Protein AF-A0A2V9QWK7-F1 (afdb_monomer)

Secondary structure (DSSP, 8-state):
--HHHHHHHHHTS--BTT-GGGGHHHHHHHHHT-TT-EEEEETTTEEEEEB---TTS--B-------B--SSTTS--SSPP-EE-SS-EES--TTHHHHHHHHHHHHHHTTTTPPPBSPPP---------PPP------

pLDDT: mean 87.54, std 16.84, range [40.41, 98.38]

Solvent-accessible surface area (backbone atoms only — not comparable to full-atom values): 8421 Å² total; per-residue (Å²): 133,58,47,67,58,37,20,47,58,46,24,21,44,78,12,25,75,97,38,39,58,65,44,46,65,60,52,51,57,59,49,67,75,37,93,71,48,46,79,42,81,47,82,91,78,38,76,48,66,36,35,83,44,37,82,91,43,76,53,43,70,87,85,56,58,64,38,29,86,75,88,55,66,95,74,60,64,85,61,31,73,58,52,75,66,96,89,49,76,48,57,58,46,69,30,18,46,49,44,13,48,53,55,38,50,59,70,44,32,76,84,66,66,30,46,19,39,26,73,74,73,77,74,76,64,79,76,72,79,78,77,75,82,80,78,79,84,82,134

Sequence (139 aa):
MDIIELIMQCAAVPSFSTFEDQLHPLIKSIVGTMSIASLEMVPDHNLIIKVPGNRKSPPIALAAHLDKINHFGLNFPTPIPVSRDSEGLEGLLDDAVGVGIGLGLMLESQRRNFPPLQHPRHHRGKHQPRSRPTTAATE

Foldseek 3Di:
DDLVVQLQVLQQFQCAVVRLLSCVVVVCVLQVVDPQWDWDQDPPRDIFIWHAFQPVDDEDEADARSHFHDPPPPDADRRWDWDADPVGIDGRVRPSSSVSVLSVCRVCRVVPRHHIHGDDPPPPPPPPPDPDDDPDDDD

Structure (mmCIF, N/CA/C/O backbone):
data_AF-A0A2V9QWK7-F1
#
_entry.id   AF-A0A2V9QWK7-F1
#
loop_
_atom_site.group_PDB
_atom_site.id
_atom_site.type_symbol
_atom_site.label_atom_id
_atom_site.label_alt_id
_atom_site.label_comp_id
_atom_site.label_asym_id
_atom_site.label_entity_id
_atom_site.label_seq_id
_atom_site.pdbx_PDB_ins_code
_atom_site.Cartn_x
_atom_site.Cartn_y
_atom_site.Cartn_z
_atom_site.occupancy
_atom_site.B_iso_or_equiv
_atom_site.auth_seq_id
_atom_site.auth_comp_id
_atom_site.auth_asym_id
_atom_site.auth_atom_id
_atom_site.pdbx_PDB_model_num
ATOM 1 N N . MET A 1 1 ? -11.762 -2.725 -3.277 1.00 79.94 1 MET A N 1
ATOM 2 C CA . MET A 1 1 ? -10.517 -2.953 -4.022 1.00 79.94 1 MET A CA 1
ATOM 3 C C . MET A 1 1 ? -9.950 -4.276 -3.557 1.00 79.94 1 MET A C 1
ATOM 5 O O . MET A 1 1 ? -10.035 -4.547 -2.365 1.00 79.94 1 MET A O 1
ATOM 9 N N . ASP A 1 2 ? -9.502 -5.108 -4.490 1.00 92.00 2 ASP A N 1
ATOM 10 C CA . ASP A 1 2 ? -8.872 -6.393 -4.182 1.00 92.00 2 ASP A CA 1
ATOM 11 C C . ASP A 1 2 ? -7.451 -6.176 -3.623 1.00 92.00 2 ASP A C 1
ATOM 13 O O . ASP A 1 2 ? -6.804 -5.184 -3.957 1.00 92.00 2 ASP A O 1
ATOM 17 N N . ILE A 1 3 ? -6.970 -7.082 -2.766 1.00 95.44 3 ILE A N 1
ATOM 18 C CA . ILE A 1 3 ? -5.615 -7.019 -2.193 1.00 95.44 3 ILE A CA 1
ATOM 19 C C . ILE A 1 3 ? -4.564 -7.203 -3.287 1.00 95.44 3 ILE A C 1
ATOM 21 O O . ILE A 1 3 ? -3.545 -6.522 -3.267 1.00 95.44 3 ILE A O 1
ATOM 25 N N . ILE A 1 4 ? -4.808 -8.079 -4.263 1.00 96.62 4 ILE A N 1
ATOM 26 C CA . ILE A 1 4 ? -3.861 -8.277 -5.367 1.00 96.62 4 ILE A CA 1
ATOM 27 C C . ILE A 1 4 ? -3.734 -7.004 -6.208 1.00 96.62 4 ILE A C 1
ATOM 29 O O . ILE A 1 4 ? -2.624 -6.589 -6.526 1.00 96.62 4 ILE A O 1
ATOM 33 N N . GLU A 1 5 ? -4.853 -6.336 -6.486 1.00 96.75 5 GLU A N 1
ATOM 34 C CA . GLU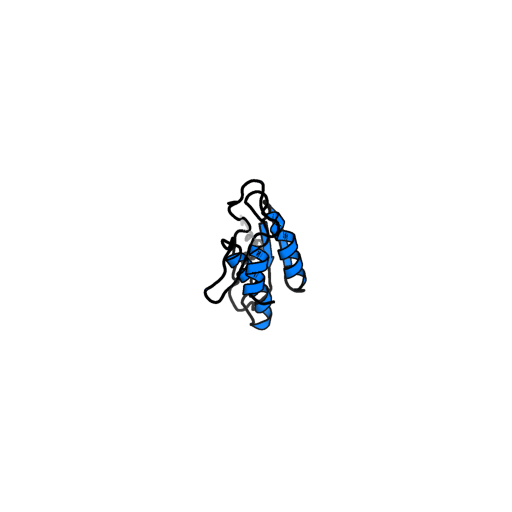 A 1 5 ? -4.861 -5.048 -7.186 1.00 96.75 5 GLU A CA 1
ATOM 35 C C . GLU A 1 5 ? -4.069 -3.979 -6.417 1.00 96.75 5 GLU A C 1
ATOM 37 O O . GLU A 1 5 ? -3.264 -3.258 -6.999 1.00 96.75 5 GLU A O 1
ATOM 42 N N . LEU A 1 6 ? -4.231 -3.920 -5.091 1.00 97.94 6 LEU A N 1
ATOM 43 C CA . LEU A 1 6 ? -3.444 -3.041 -4.222 1.00 97.94 6 LEU A CA 1
ATOM 44 C C . LEU A 1 6 ? -1.940 -3.301 -4.331 1.00 97.94 6 LEU A C 1
ATOM 46 O O . LEU A 1 6 ? -1.165 -2.361 -4.486 1.00 97.94 6 LEU A O 1
ATOM 50 N N . ILE A 1 7 ? -1.534 -4.570 -4.267 1.00 98.38 7 ILE A N 1
ATOM 51 C CA . ILE A 1 7 ? -0.128 -4.970 -4.390 1.00 98.38 7 ILE A CA 1
ATOM 52 C C . ILE A 1 7 ? 0.425 -4.532 -5.747 1.00 98.38 7 ILE A C 1
ATOM 54 O O . ILE A 1 7 ? 1.494 -3.928 -5.803 1.00 98.38 7 ILE A O 1
ATOM 58 N N . MET A 1 8 ? -0.311 -4.786 -6.832 1.00 98.19 8 MET A N 1
ATOM 59 C CA . MET A 1 8 ? 0.116 -4.409 -8.180 1.00 98.19 8 MET A CA 1
ATOM 60 C C . MET A 1 8 ? 0.257 -2.889 -8.325 1.00 98.19 8 MET A C 1
ATOM 62 O O . MET A 1 8 ? 1.266 -2.417 -8.846 1.00 98.19 8 MET A O 1
ATOM 66 N N . GLN A 1 9 ? -0.689 -2.109 -7.796 1.00 98.06 9 GLN A N 1
ATOM 67 C CA . GLN A 1 9 ? -0.595 -0.646 -7.791 1.00 98.06 9 GLN A CA 1
ATOM 68 C C . GLN A 1 9 ? 0.616 -0.149 -6.991 1.00 98.06 9 GLN A C 1
ATOM 70 O O . GLN A 1 9 ? 1.318 0.749 -7.449 1.00 98.06 9 GLN A O 1
ATOM 75 N N . CYS A 1 10 ? 0.909 -0.745 -5.831 1.00 97.94 10 CYS A N 1
ATOM 76 C CA . CYS A 1 10 ? 2.093 -0.403 -5.040 1.00 97.94 10 CYS A CA 1
ATOM 77 C C . CYS A 1 10 ? 3.409 -0.790 -5.737 1.00 97.94 10 CYS A C 1
ATOM 79 O O . CYS A 1 10 ? 4.396 -0.054 -5.638 1.00 97.94 10 CYS A O 1
ATOM 81 N N . ALA A 1 11 ? 3.436 -1.927 -6.436 1.00 97.50 11 ALA A N 1
ATOM 82 C CA . ALA A 1 11 ? 4.607 -2.420 -7.160 1.00 97.50 11 ALA A CA 1
ATOM 83 C C . ALA A 1 11 ? 4.921 -1.574 -8.404 1.00 97.50 11 ALA A C 1
ATOM 85 O O . ALA A 1 11 ? 6.088 -1.355 -8.719 1.00 97.50 11 ALA A O 1
ATOM 86 N N . ALA A 1 12 ? 3.888 -1.042 -9.065 1.00 97.56 12 ALA A N 1
ATOM 87 C CA . ALA A 1 12 ? 4.014 -0.204 -10.256 1.00 97.56 12 ALA A CA 1
ATOM 88 C C . ALA A 1 12 ? 4.620 1.190 -9.987 1.00 97.56 12 ALA A C 1
ATOM 90 O O . ALA A 1 12 ? 5.033 1.876 -10.926 1.00 97.56 12 ALA A O 1
ATOM 91 N N . VAL A 1 13 ? 4.679 1.631 -8.725 1.00 97.06 13 VAL A N 1
ATOM 92 C CA . VAL A 1 13 ? 5.230 2.942 -8.350 1.00 97.06 13 VAL A CA 1
ATOM 93 C C . VAL A 1 13 ? 6.747 2.851 -8.114 1.00 97.06 13 VAL A C 1
ATOM 95 O O . VAL A 1 13 ? 7.180 2.047 -7.277 1.00 97.06 13 VAL A O 1
ATOM 98 N N . PRO A 1 14 ? 7.559 3.706 -8.769 1.00 94.81 14 PRO A N 1
ATOM 99 C CA . PRO A 1 14 ? 9.015 3.735 -8.620 1.00 94.81 14 PRO A CA 1
ATOM 100 C C . PRO A 1 14 ? 9.456 4.424 -7.313 1.00 94.81 14 PRO A C 1
ATOM 102 O O . PRO A 1 14 ? 10.086 5.478 -7.327 1.00 94.81 14 PRO A O 1
ATOM 105 N N . SER A 1 15 ? 9.113 3.839 -6.164 1.00 94.12 15 SER A N 1
ATOM 106 C CA . SER A 1 15 ? 9.529 4.316 -4.840 1.00 94.12 15 SER A CA 1
ATOM 107 C C . SER A 1 15 ? 10.878 3.719 -4.443 1.00 94.12 15 SER A C 1
ATOM 109 O O . SER A 1 15 ? 10.941 2.812 -3.627 1.00 94.12 15 SER A O 1
ATOM 111 N N . PHE A 1 16 ? 11.968 4.154 -5.073 1.00 93.56 16 PHE A N 1
ATOM 112 C CA . PHE A 1 16 ? 13.311 3.659 -4.741 1.00 93.56 16 PHE A CA 1
ATOM 113 C C . PHE A 1 16 ? 13.865 4.311 -3.473 1.00 93.56 16 PHE A C 1
ATOM 115 O O . PHE A 1 16 ? 13.397 5.382 -3.096 1.00 93.56 16 PHE A O 1
ATOM 122 N N . SER A 1 17 ? 14.882 3.717 -2.842 1.00 80.12 17 SER A N 1
ATOM 123 C CA . SER A 1 17 ? 15.567 4.348 -1.702 1.00 80.12 17 SER A CA 1
ATOM 124 C C . SER A 1 17 ? 16.061 5.752 -2.108 1.00 80.12 17 SER A C 1
ATOM 126 O O . SER A 1 17 ? 16.694 5.895 -3.159 1.00 80.12 17 SER A O 1
ATOM 128 N N . THR A 1 18 ? 15.776 6.787 -1.304 1.00 79.06 18 THR A N 1
ATOM 129 C CA . THR A 1 18 ? 15.876 8.253 -1.589 1.00 79.06 18 THR A CA 1
ATOM 130 C C . THR A 1 18 ? 14.641 8.900 -2.248 1.00 79.06 18 THR A C 1
ATOM 132 O O . THR A 1 18 ? 14.538 10.125 -2.281 1.00 79.06 18 THR A O 1
ATOM 135 N N . PHE A 1 19 ? 13.695 8.114 -2.764 1.00 83.19 19 PHE A N 1
ATOM 136 C CA . PHE A 1 19 ? 12.462 8.570 -3.427 1.00 83.19 19 PHE A CA 1
ATOM 137 C C . PHE A 1 19 ? 11.225 7.843 -2.871 1.00 83.19 19 PHE A C 1
ATOM 139 O O . PHE A 1 19 ? 10.280 7.531 -3.603 1.00 83.19 19 PHE A O 1
ATOM 146 N N . GLU A 1 20 ? 11.218 7.520 -1.573 1.00 86.50 20 GLU A N 1
ATOM 147 C CA . GLU A 1 20 ? 10.131 6.739 -0.962 1.00 86.50 20 GLU A CA 1
ATOM 148 C C . GLU A 1 20 ? 8.782 7.474 -0.999 1.00 86.50 20 GLU A C 1
ATOM 150 O O . GLU A 1 20 ? 7.705 6.867 -1.009 1.00 86.50 20 GLU A O 1
ATOM 155 N N . ASP A 1 21 ? 8.833 8.803 -1.066 1.00 89.94 21 ASP A N 1
ATOM 156 C CA . ASP A 1 21 ? 7.678 9.689 -1.106 1.00 89.94 21 ASP A CA 1
ATOM 157 C C . ASP A 1 21 ? 6.826 9.545 -2.375 1.00 89.94 21 ASP A C 1
ATOM 159 O O . ASP A 1 21 ? 5.642 9.889 -2.355 1.00 89.94 21 ASP A O 1
ATOM 163 N N . GLN A 1 22 ? 7.364 8.946 -3.443 1.00 94.69 22 GLN A N 1
ATOM 164 C CA . GLN A 1 22 ? 6.625 8.664 -4.679 1.00 94.69 22 GLN A CA 1
ATOM 165 C C . GLN A 1 22 ? 5.397 7.773 -4.448 1.00 94.69 22 GLN A C 1
ATOM 167 O O . GLN A 1 22 ? 4.410 7.873 -5.177 1.00 94.69 22 GLN A O 1
ATOM 172 N N . LEU A 1 23 ? 5.412 6.926 -3.411 1.00 96.25 23 LEU A N 1
ATOM 173 C CA . LEU A 1 23 ? 4.276 6.070 -3.056 1.00 96.25 23 LEU A CA 1
ATOM 174 C C . LEU A 1 23 ? 3.214 6.797 -2.213 1.00 96.25 23 LEU A C 1
ATOM 176 O O . LEU A 1 23 ? 2.068 6.348 -2.117 1.00 96.25 23 LEU A O 1
ATOM 180 N N . HIS A 1 24 ? 3.550 7.951 -1.625 1.00 97.19 24 HIS A N 1
ATOM 181 C CA . HIS A 1 24 ? 2.651 8.677 -0.725 1.00 97.19 24 HIS A CA 1
ATOM 182 C C . HIS A 1 24 ? 1.347 9.132 -1.385 1.00 97.19 24 HIS A C 1
ATOM 184 O O . HIS A 1 24 ? 0.319 9.012 -0.721 1.00 97.19 24 HIS A O 1
ATOM 190 N N . PRO A 1 25 ? 1.313 9.658 -2.629 1.00 97.50 25 PRO A N 1
ATOM 191 C CA . PRO A 1 25 ? 0.059 10.055 -3.269 1.00 97.50 25 PRO A CA 1
ATOM 192 C C . PRO A 1 25 ? -0.932 8.896 -3.406 1.00 97.50 25 PRO A C 1
ATOM 194 O O . PRO A 1 25 ? -2.118 9.082 -3.132 1.00 97.50 25 PR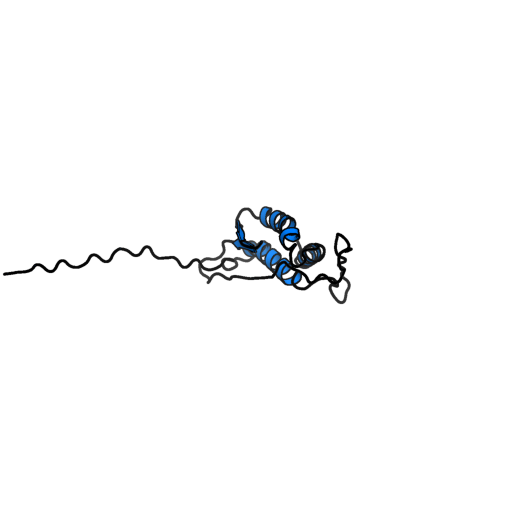O A O 1
ATOM 197 N N . LEU A 1 26 ? -0.447 7.699 -3.755 1.00 97.69 26 LEU A N 1
ATOM 198 C CA . LEU A 1 26 ? -1.272 6.493 -3.839 1.00 97.69 26 LEU A CA 1
ATOM 199 C C . LEU A 1 26 ? -1.806 6.097 -2.456 1.00 97.69 26 LEU A C 1
ATOM 201 O O . LEU A 1 26 ? -3.004 5.888 -2.287 1.00 97.69 26 LEU A O 1
ATOM 205 N N . ILE A 1 27 ? -0.946 6.063 -1.435 1.00 97.88 27 ILE A N 1
ATOM 206 C CA . ILE A 1 27 ? -1.378 5.745 -0.065 1.00 97.88 27 ILE A CA 1
ATOM 207 C C . ILE A 1 27 ? -2.408 6.770 0.431 1.00 97.88 27 ILE A C 1
ATOM 209 O O . ILE A 1 27 ? -3.451 6.397 0.965 1.00 97.88 27 ILE A O 1
ATOM 213 N N . LYS A 1 28 ? -2.155 8.066 0.219 1.00 97.88 28 LYS A N 1
ATOM 214 C CA . LYS A 1 28 ? -3.062 9.159 0.601 1.00 97.88 28 LYS A CA 1
ATOM 215 C C . LYS A 1 28 ? -4.424 9.024 -0.071 1.00 97.88 28 LYS A C 1
ATOM 217 O O . LYS A 1 28 ? -5.434 9.198 0.608 1.00 97.88 28 LYS A O 1
ATOM 222 N N . SER A 1 29 ? -4.468 8.708 -1.367 1.00 97.50 29 SER A N 1
ATOM 223 C CA . SER A 1 29 ? -5.735 8.557 -2.090 1.00 97.50 29 SER A CA 1
ATOM 224 C C . SER A 1 29 ? -6.547 7.377 -1.553 1.00 97.50 29 SER A C 1
ATOM 226 O O . SER A 1 29 ? -7.740 7.528 -1.299 1.00 97.50 29 SER A O 1
ATOM 228 N N . ILE A 1 30 ? -5.895 6.244 -1.278 1.00 97.00 30 ILE A N 1
ATOM 229 C CA . ILE A 1 30 ? -6.536 5.041 -0.737 1.00 97.00 30 ILE A CA 1
ATOM 230 C C . ILE A 1 30 ? -7.045 5.287 0.685 1.00 97.00 30 ILE A C 1
ATOM 232 O O . ILE A 1 30 ? -8.213 5.019 0.969 1.00 97.00 30 ILE A O 1
ATOM 236 N N . VAL A 1 31 ? -6.216 5.841 1.574 1.00 96.62 31 VAL A N 1
ATOM 237 C CA . VAL A 1 31 ? -6.625 6.155 2.954 1.00 96.62 31 VAL A CA 1
ATOM 238 C C . VAL A 1 31 ? -7.747 7.198 2.969 1.00 96.62 31 VAL A C 1
ATOM 240 O O . VAL A 1 31 ? -8.674 7.080 3.766 1.00 96.62 31 VAL A O 1
ATOM 243 N N . GLY A 1 32 ? -7.729 8.163 2.045 1.00 95.94 32 GLY A N 1
ATOM 244 C CA . GLY A 1 32 ? -8.777 9.176 1.892 1.00 95.94 32 GLY A CA 1
ATOM 245 C C . GLY A 1 32 ? -10.165 8.613 1.569 1.00 95.94 32 GLY A C 1
ATOM 246 O O . GLY A 1 32 ? -11.165 9.289 1.803 1.00 95.94 32 GLY A O 1
ATOM 247 N N . THR A 1 33 ? -10.259 7.364 1.100 1.00 94.88 33 THR A N 1
ATOM 248 C CA . THR A 1 33 ? -11.550 6.677 0.916 1.00 94.88 33 THR A CA 1
ATOM 249 C C . THR A 1 33 ? -12.181 6.204 2.231 1.00 94.88 33 THR A C 1
ATOM 251 O O . THR A 1 33 ? -13.355 5.830 2.252 1.00 94.88 33 THR A O 1
ATOM 254 N N . MET A 1 34 ? -11.436 6.231 3.342 1.00 93.56 34 MET A N 1
ATOM 255 C CA . MET A 1 34 ? -11.888 5.790 4.659 1.00 93.56 34 MET A CA 1
ATOM 256 C C . MET A 1 34 ? -12.044 6.965 5.624 1.00 93.56 34 MET A C 1
ATOM 258 O O . MET A 1 34 ? -11.071 7.478 6.168 1.00 93.56 34 MET A O 1
ATOM 262 N N . SER A 1 35 ? -13.288 7.326 5.940 1.00 92.31 35 SER A N 1
ATOM 263 C CA . SER A 1 35 ? -13.605 8.466 6.819 1.00 92.31 35 SER A CA 1
ATOM 264 C C . SER A 1 35 ? -13.092 8.340 8.259 1.00 92.31 35 SER A C 1
ATOM 266 O O . SER A 1 35 ? -12.951 9.337 8.961 1.00 92.31 35 SER A O 1
ATOM 268 N N . ILE A 1 36 ? -12.844 7.117 8.718 1.00 92.81 36 ILE A N 1
ATOM 269 C CA . ILE A 1 36 ? -12.439 6.819 10.096 1.00 92.81 36 ILE A CA 1
ATOM 270 C C . ILE A 1 36 ? -10.933 6.593 10.257 1.00 92.81 36 ILE A C 1
ATOM 272 O O . ILE A 1 36 ? -10.452 6.475 11.386 1.00 92.81 36 ILE A O 1
ATOM 276 N N . ALA A 1 37 ? -10.210 6.440 9.147 1.00 95.44 37 ALA A N 1
ATOM 277 C CA . ALA A 1 37 ? -8.776 6.239 9.172 1.00 95.44 37 ALA A CA 1
ATOM 278 C C . ALA A 1 37 ? -8.107 7.608 9.276 1.00 95.44 37 ALA A C 1
ATOM 280 O O . ALA A 1 37 ? -8.526 8.570 8.637 1.00 95.44 37 ALA A O 1
ATOM 281 N N . SER A 1 38 ? -7.054 7.702 10.080 1.00 95.94 38 SER A N 1
ATOM 282 C CA . SER A 1 38 ? -6.202 8.888 10.105 1.00 95.94 38 SER A CA 1
ATOM 283 C C . SER A 1 38 ? -4.840 8.548 9.529 1.00 95.94 38 SER A C 1
ATOM 285 O O . SER A 1 38 ? -4.254 7.538 9.923 1.00 95.94 38 SER A O 1
ATOM 287 N N . LEU A 1 39 ? -4.328 9.418 8.665 1.00 96.56 39 LEU A N 1
ATOM 288 C CA . LEU A 1 39 ? -2.974 9.355 8.134 1.00 96.56 39 LEU A CA 1
ATOM 289 C C . LEU A 1 39 ? -2.140 10.481 8.744 1.00 96.56 39 LEU A C 1
ATOM 291 O O . LEU A 1 39 ? -2.541 11.642 8.715 1.00 96.56 39 LEU A O 1
ATOM 295 N N . GLU A 1 40 ? -0.977 10.134 9.272 1.00 96.00 40 GLU A N 1
ATOM 296 C CA . GLU A 1 40 ? 0.004 11.071 9.806 1.00 96.00 40 GLU A CA 1
ATOM 297 C C . GLU A 1 40 ? 1.318 10.894 9.047 1.00 96.00 40 GLU A C 1
ATOM 299 O O . GLU A 1 40 ? 1.805 9.774 8.896 1.00 96.00 40 GLU A O 1
ATOM 304 N N . MET A 1 41 ? 1.879 12.002 8.565 1.00 94.31 41 MET A N 1
ATOM 305 C CA . MET A 1 41 ? 3.248 12.037 8.059 1.00 94.31 41 MET A CA 1
ATOM 306 C C . MET A 1 41 ? 4.177 12.282 9.242 1.00 94.31 41 MET A C 1
ATOM 308 O O . MET A 1 41 ? 3.949 13.205 10.025 1.00 94.31 41 MET A O 1
ATOM 312 N N . VAL A 1 42 ? 5.208 11.463 9.365 1.00 93.19 42 VAL A N 1
ATOM 313 C CA . VAL A 1 42 ? 6.248 11.579 10.393 1.00 93.19 42 VAL A CA 1
ATOM 314 C C . VAL A 1 42 ? 7.609 11.771 9.699 1.00 93.19 42 VAL A C 1
ATOM 316 O O . VAL A 1 42 ? 7.671 11.649 8.474 1.00 93.19 42 VAL A O 1
ATOM 319 N N . PRO A 1 43 ? 8.682 12.150 10.422 1.00 92.06 43 PRO A N 1
ATOM 320 C CA . PRO A 1 43 ? 9.985 12.418 9.811 1.00 92.06 43 PRO A CA 1
ATOM 321 C C . PRO A 1 43 ? 10.500 11.287 8.909 1.00 92.06 43 PRO A C 1
ATOM 323 O O . PRO A 1 43 ? 10.102 10.129 9.054 1.00 92.06 43 PRO A O 1
ATOM 326 N N . ASP A 1 44 ? 11.395 11.646 7.988 1.00 89.00 44 ASP A N 1
ATOM 327 C CA . ASP A 1 44 ? 12.074 10.718 7.073 1.00 89.00 44 ASP A CA 1
ATOM 328 C C . ASP A 1 44 ? 11.104 9.938 6.169 1.00 89.00 44 ASP A C 1
ATOM 330 O O . ASP A 1 44 ? 11.190 8.724 6.029 1.00 89.00 44 ASP A O 1
ATOM 334 N N . HIS A 1 45 ? 10.126 10.649 5.595 1.00 90.38 45 HIS A N 1
ATOM 335 C CA . HIS A 1 45 ? 9.138 10.116 4.642 1.00 90.38 45 HIS A CA 1
ATOM 336 C C . HIS A 1 45 ? 8.296 8.935 5.157 1.00 90.38 45 HIS A C 1
ATOM 338 O O . HIS A 1 45 ? 7.634 8.243 4.379 1.00 90.38 45 HIS A O 1
ATOM 344 N N . ASN A 1 46 ? 8.239 8.745 6.473 1.00 94.06 46 ASN A N 1
ATOM 345 C CA . ASN A 1 46 ? 7.451 7.696 7.096 1.00 94.06 46 ASN A CA 1
ATOM 346 C C . ASN A 1 46 ? 5.963 8.090 7.195 1.00 94.06 46 ASN A C 1
ATOM 348 O O . ASN A 1 46 ? 5.599 9.260 7.366 1.00 94.06 46 ASN A O 1
ATOM 352 N N . LEU A 1 47 ? 5.082 7.089 7.128 1.00 95.62 47 LEU A N 1
ATOM 353 C CA . LEU A 1 47 ? 3.632 7.251 7.243 1.00 95.62 47 LEU A CA 1
ATOM 354 C C . LEU A 1 47 ? 3.081 6.386 8.376 1.00 95.62 47 LEU A C 1
ATOM 356 O O . LEU A 1 47 ? 3.391 5.203 8.476 1.00 95.62 47 LEU A O 1
ATOM 360 N N . ILE A 1 48 ? 2.203 6.962 9.198 1.00 97.12 48 ILE A N 1
ATOM 361 C CA . ILE A 1 48 ? 1.436 6.223 10.203 1.00 97.12 48 ILE A CA 1
ATOM 362 C C . ILE A 1 48 ? -0.042 6.288 9.838 1.00 97.12 48 ILE A C 1
ATOM 364 O O . ILE A 1 48 ? -0.668 7.348 9.889 1.00 97.12 48 ILE A O 1
ATOM 368 N N . ILE A 1 49 ? -0.616 5.128 9.532 1.00 96.81 49 ILE A N 1
ATOM 369 C CA . ILE A 1 49 ? -2.057 4.949 9.359 1.00 96.81 49 ILE A CA 1
ATOM 370 C C . ILE A 1 49 ? -2.621 4.402 10.669 1.00 96.81 49 ILE A C 1
ATOM 372 O O . ILE A 1 49 ? -2.097 3.438 11.226 1.00 96.81 49 ILE A O 1
ATOM 376 N N . LYS A 1 50 ? -3.690 5.018 11.177 1.00 96.69 50 LYS A N 1
ATOM 377 C CA . LYS A 1 50 ? -4.399 4.550 12.376 1.00 96.69 50 LYS A CA 1
ATOM 378 C C . LYS A 1 50 ? -5.850 4.290 12.020 1.00 96.69 50 LYS A C 1
ATOM 380 O O . LYS A 1 50 ? -6.516 5.178 11.487 1.00 96.69 50 LYS A O 1
ATOM 385 N N . VAL A 1 51 ? -6.344 3.104 12.361 1.00 96.19 51 VAL A N 1
ATOM 386 C CA . VAL A 1 51 ? -7.752 2.735 12.194 1.00 96.19 51 VAL A CA 1
ATOM 387 C C . VAL A 1 51 ? -8.329 2.317 13.544 1.00 96.19 51 VAL A C 1
ATOM 389 O O . VAL A 1 51 ? -7.803 1.396 14.182 1.00 96.19 51 VAL A O 1
ATOM 392 N N . PRO A 1 52 ? -9.410 2.963 14.015 1.00 94.69 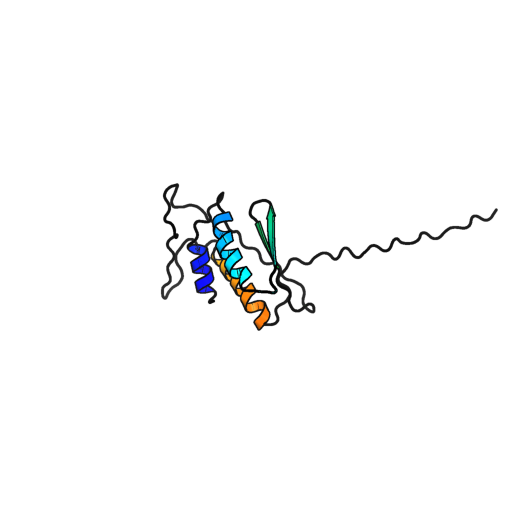52 PRO A N 1
ATOM 393 C CA . PRO A 1 52 ? -10.099 2.507 15.210 1.00 94.69 52 PRO A CA 1
ATOM 394 C C . PRO A 1 52 ? -10.718 1.124 14.967 1.00 94.69 52 PRO A C 1
ATOM 396 O O . PRO A 1 52 ? -11.213 0.826 13.884 1.00 94.69 52 PRO A O 1
ATOM 399 N N . GLY A 1 53 ? -10.727 0.288 16.002 1.00 93.94 53 GLY A N 1
ATOM 400 C CA . GLY A 1 53 ? -11.296 -1.058 15.947 1.00 93.94 53 GLY A CA 1
ATOM 401 C C . GLY A 1 53 ? -11.889 -1.483 17.286 1.00 93.94 53 GLY A C 1
ATOM 402 O O . GLY A 1 53 ? -12.145 -0.655 18.169 1.00 93.94 53 GLY A O 1
ATOM 403 N N . ASN A 1 54 ? -12.082 -2.786 17.457 1.00 94.31 54 ASN A N 1
ATOM 404 C CA . ASN A 1 54 ? -12.626 -3.389 18.664 1.00 94.31 54 ASN A CA 1
ATOM 405 C C . ASN A 1 54 ? -11.691 -3.202 19.868 1.00 94.31 54 ASN A C 1
ATOM 407 O O . ASN A 1 54 ? -10.734 -3.946 20.068 1.00 94.31 54 ASN A O 1
ATOM 411 N N . ARG A 1 55 ? -12.022 -2.244 20.736 1.00 91.88 55 ARG A N 1
ATOM 412 C CA . ARG A 1 55 ? -11.225 -1.895 21.924 1.00 91.88 55 ARG A CA 1
ATOM 413 C C . ARG A 1 55 ? -11.173 -2.979 23.008 1.00 91.88 55 ARG A C 1
ATOM 415 O O . ARG A 1 55 ? -10.451 -2.799 23.982 1.00 91.88 55 ARG A O 1
ATOM 422 N N . LYS A 1 56 ? -11.932 -4.073 22.872 1.00 94.38 56 LYS A N 1
ATOM 423 C CA . LYS A 1 56 ? -11.825 -5.240 23.765 1.00 94.38 56 LYS A CA 1
ATOM 424 C C . LYS A 1 56 ? -10.610 -6.116 23.444 1.00 94.38 56 LYS A C 1
ATOM 426 O O . LYS A 1 56 ? -10.264 -6.973 24.248 1.00 94.38 56 LYS A O 1
ATOM 431 N N . SER A 1 57 ? -9.978 -5.903 22.292 1.00 93.25 57 SER A N 1
ATOM 432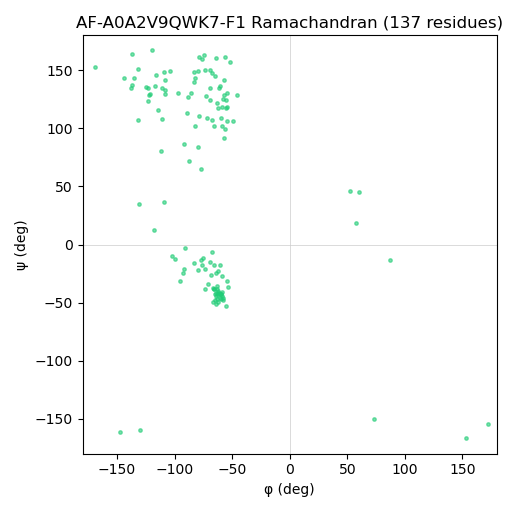 C CA . SER A 1 57 ? -8.786 -6.626 21.853 1.00 93.25 57 SER A CA 1
ATOM 433 C C . SER A 1 57 ? -7.551 -5.716 21.900 1.00 93.25 57 SER A C 1
ATOM 435 O O . SER A 1 57 ? -7.681 -4.505 21.684 1.00 93.25 57 SER A O 1
ATOM 437 N N . PRO A 1 58 ? -6.349 -6.266 22.162 1.00 94.88 58 PRO A N 1
ATOM 438 C CA . PRO A 1 58 ? -5.108 -5.504 22.074 1.00 94.88 58 PRO A CA 1
ATOM 439 C C . PRO A 1 58 ? -4.926 -4.900 20.674 1.00 94.88 58 PRO A C 1
ATOM 441 O O . PRO A 1 58 ? -5.265 -5.556 19.686 1.00 94.88 58 PRO A O 1
ATOM 444 N N . PRO A 1 59 ? -4.406 -3.668 20.566 1.00 95.81 59 PRO A N 1
ATOM 445 C CA . PRO A 1 59 ? -4.128 -3.060 19.275 1.00 95.81 59 PRO A CA 1
ATOM 446 C C . PRO A 1 59 ? -2.954 -3.759 18.580 1.00 95.81 59 PRO A C 1
ATOM 448 O O . PRO A 1 59 ? -2.044 -4.263 19.240 1.00 95.81 59 PRO A O 1
ATOM 451 N N . ILE A 1 60 ? -2.972 -3.751 17.250 1.00 95.56 60 ILE A N 1
ATOM 452 C CA . ILE A 1 60 ? -1.932 -4.341 16.405 1.00 95.56 60 ILE A CA 1
ATOM 453 C C . ILE A 1 60 ? -1.273 -3.229 15.590 1.00 95.56 60 ILE A C 1
ATOM 455 O O . ILE A 1 60 ? -1.956 -2.371 15.029 1.00 95.56 60 ILE A O 1
ATOM 459 N N . ALA A 1 61 ? 0.055 -3.267 15.514 1.00 95.88 61 ALA A N 1
ATOM 460 C CA . ALA A 1 61 ? 0.835 -2.471 14.580 1.00 95.88 61 ALA A CA 1
ATOM 461 C C . ALA A 1 61 ? 1.406 -3.394 13.501 1.00 95.88 61 ALA A C 1
ATOM 463 O O . ALA A 1 61 ? 1.945 -4.456 13.808 1.00 95.88 61 ALA A O 1
ATOM 464 N N . LEU A 1 62 ? 1.266 -2.972 12.251 1.00 96.19 62 LEU A N 1
ATOM 465 C CA . LEU A 1 62 ? 1.873 -3.599 11.085 1.00 96.19 62 LEU A CA 1
ATOM 466 C C . LEU A 1 62 ? 2.848 -2.588 10.489 1.00 96.19 62 LEU A C 1
ATOM 468 O O . LEU A 1 62 ? 2.592 -1.384 10.553 1.00 96.19 62 LEU A O 1
ATOM 472 N N . ALA A 1 63 ? 3.947 -3.077 9.932 1.00 96.88 63 ALA A N 1
ATOM 473 C CA . ALA A 1 63 ? 4.949 -2.252 9.281 1.00 96.88 63 ALA A CA 1
ATOM 474 C C . ALA A 1 63 ? 5.355 -2.904 7.961 1.00 96.88 63 ALA A C 1
ATOM 476 O O . ALA A 1 63 ? 5.426 -4.128 7.876 1.00 96.88 63 ALA A O 1
ATOM 477 N N . ALA A 1 64 ? 5.598 -2.055 6.973 1.00 97.25 64 ALA A N 1
ATOM 478 C CA . ALA A 1 64 ? 6.137 -2.384 5.666 1.00 97.25 64 ALA A CA 1
ATOM 479 C C . ALA A 1 64 ? 7.048 -1.221 5.268 1.00 97.25 64 ALA A C 1
ATOM 481 O O . ALA A 1 64 ? 6.746 -0.069 5.611 1.00 97.25 64 ALA A O 1
ATOM 482 N N . HIS A 1 65 ? 8.161 -1.510 4.602 1.00 96.69 65 HIS A N 1
ATOM 483 C CA . HIS A 1 65 ? 9.032 -0.453 4.088 1.00 96.69 65 HIS A CA 1
ATOM 484 C C . HIS A 1 65 ? 8.499 0.045 2.735 1.00 96.69 65 HIS A C 1
ATOM 486 O O . HIS A 1 65 ? 7.786 -0.668 2.029 1.00 96.69 65 HIS A O 1
ATOM 492 N N . LEU A 1 66 ? 8.712 1.331 2.439 1.00 96.50 66 LEU A N 1
ATOM 493 C CA . LEU A 1 66 ? 8.168 1.963 1.228 1.00 96.50 66 LEU A CA 1
ATOM 494 C C . LEU A 1 66 ? 9.154 1.907 0.063 1.00 96.50 66 LEU A C 1
ATOM 496 O O . LEU A 1 66 ? 8.739 2.035 -1.097 1.00 96.50 66 LEU A O 1
ATOM 500 N N . ASP A 1 67 ? 10.443 1.792 0.373 1.00 94.50 67 ASP A N 1
ATOM 501 C CA . ASP A 1 67 ? 11.488 1.811 -0.622 1.00 94.50 67 ASP A CA 1
ATOM 502 C C . ASP A 1 67 ? 11.585 0.492 -1.389 1.00 94.50 67 ASP A C 1
ATOM 504 O O . ASP A 1 67 ? 11.085 -0.561 -1.006 1.00 94.50 67 ASP A O 1
ATOM 508 N N . LYS A 1 68 ? 12.206 0.582 -2.555 1.00 94.12 68 LYS A N 1
ATOM 509 C CA . LYS A 1 68 ? 12.516 -0.537 -3.430 1.00 94.12 68 LYS A CA 1
ATOM 510 C C . LYS A 1 68 ? 13.969 -0.420 -3.842 1.00 94.12 68 LYS A C 1
ATOM 512 O O . LYS A 1 68 ? 14.503 0.681 -4.011 1.00 94.12 68 LYS A O 1
ATOM 517 N N . ILE A 1 69 ? 14.587 -1.560 -4.115 1.00 93.00 69 ILE A N 1
ATOM 518 C CA . ILE A 1 69 ? 15.912 -1.579 -4.727 1.00 93.00 69 ILE A CA 1
ATOM 519 C C . ILE A 1 69 ? 15.779 -1.169 -6.197 1.00 93.00 69 ILE A C 1
ATOM 521 O O . ILE A 1 69 ? 14.984 -1.725 -6.959 1.00 93.00 69 ILE A O 1
ATOM 525 N N . ASN A 1 70 ? 16.574 -0.182 -6.612 1.00 92.31 70 ASN A N 1
ATOM 526 C CA . ASN A 1 70 ? 16.620 0.248 -8.003 1.00 92.31 70 ASN A CA 1
ATOM 527 C C . ASN A 1 70 ? 17.533 -0.668 -8.836 1.00 92.31 70 ASN A C 1
ATOM 529 O O . ASN A 1 70 ? 18.753 -0.515 -8.831 1.00 92.31 70 ASN A O 1
ATOM 533 N N . HIS A 1 71 ? 16.930 -1.578 -9.602 1.00 90.25 71 HIS A N 1
ATOM 534 C CA . HIS A 1 71 ? 17.633 -2.456 -10.549 1.00 90.25 71 HIS A CA 1
ATOM 535 C C . HIS A 1 71 ? 17.744 -1.887 -11.976 1.00 90.25 71 HIS A C 1
ATOM 537 O O . HIS A 1 71 ? 18.364 -2.501 -12.840 1.00 90.25 71 HIS A O 1
ATOM 543 N N . PHE A 1 72 ? 17.152 -0.720 -12.234 1.00 90.12 72 PHE A N 1
ATOM 544 C CA . PHE A 1 72 ? 17.033 -0.113 -13.564 1.00 90.12 72 PHE A CA 1
ATOM 545 C C . PHE A 1 72 ? 18.045 1.026 -13.799 1.00 90.12 72 PHE A C 1
ATOM 547 O O . PHE A 1 72 ? 18.199 1.511 -14.920 1.00 90.12 72 PHE A O 1
ATOM 554 N N . GLY A 1 73 ? 18.748 1.466 -12.753 1.00 89.31 73 GLY A N 1
ATOM 555 C CA . GLY A 1 73 ? 19.657 2.610 -12.815 1.00 89.31 73 GLY A CA 1
ATOM 556 C C . GLY A 1 73 ? 18.901 3.938 -12.906 1.00 89.31 73 GLY A C 1
ATOM 557 O O . GLY A 1 73 ? 17.803 4.078 -12.376 1.00 89.31 73 GLY A O 1
ATOM 558 N N . LEU A 1 74 ? 19.488 4.944 -13.556 1.00 88.44 74 LEU A N 1
ATOM 559 C CA . LEU A 1 74 ? 18.877 6.281 -13.655 1.00 88.44 74 LEU A CA 1
ATOM 560 C C . LEU A 1 74 ? 17.721 6.355 -14.667 1.00 88.44 74 LEU A C 1
ATOM 562 O O . LEU A 1 74 ? 16.923 7.284 -14.609 1.00 88.44 74 LEU A O 1
ATOM 566 N N . ASN A 1 75 ? 17.626 5.383 -15.578 1.00 90.56 75 ASN A N 1
ATOM 567 C CA . ASN A 1 75 ? 16.627 5.342 -16.642 1.00 90.56 75 ASN A CA 1
ATOM 568 C C . ASN A 1 75 ? 15.659 4.184 -16.387 1.00 90.56 75 ASN A C 1
ATOM 570 O O . ASN A 1 75 ? 15.796 3.110 -16.970 1.00 90.56 75 ASN A O 1
ATOM 574 N N . PHE A 1 76 ? 14.695 4.402 -15.496 1.00 91.31 76 PHE A N 1
ATOM 575 C CA . PHE A 1 76 ? 13.674 3.414 -15.159 1.00 91.31 76 PHE A CA 1
ATOM 576 C C . PHE A 1 76 ? 12.319 3.744 -15.796 1.00 91.31 76 PHE A C 1
ATOM 578 O O . PHE A 1 76 ? 11.989 4.917 -15.993 1.00 91.31 76 PHE A O 1
ATOM 585 N N . PRO A 1 77 ? 11.509 2.725 -16.123 1.00 92.69 77 PRO A N 1
ATOM 586 C CA . PRO A 1 77 ? 10.162 2.941 -16.628 1.00 92.69 77 PRO A CA 1
ATOM 587 C C . PRO A 1 77 ? 9.258 3.534 -15.539 1.00 92.69 77 PRO A C 1
ATOM 589 O O . PRO A 1 77 ? 9.410 3.256 -14.352 1.00 92.69 77 PRO A O 1
ATOM 592 N N . THR A 1 78 ? 8.299 4.362 -15.949 1.00 92.44 78 THR A N 1
ATOM 593 C CA . THR A 1 78 ? 7.225 4.855 -15.079 1.00 92.44 78 THR A CA 1
ATOM 594 C C . THR A 1 78 ? 5.902 4.672 -15.828 1.00 92.44 78 THR A C 1
ATOM 596 O O . THR A 1 78 ? 5.672 5.394 -16.801 1.00 92.44 78 THR A O 1
ATOM 599 N N . PRO A 1 79 ? 5.044 3.709 -15.438 1.00 94.94 79 PRO A N 1
ATOM 600 C CA . PRO A 1 79 ? 5.144 2.845 -14.252 1.00 94.94 79 PRO A CA 1
ATOM 601 C C . PRO A 1 79 ? 6.206 1.733 -14.361 1.00 94.94 79 PRO A C 1
ATOM 603 O O . PRO A 1 79 ? 6.646 1.384 -15.456 1.00 94.94 79 PRO A O 1
ATOM 606 N N . ILE A 1 80 ? 6.579 1.150 -13.216 1.00 96.19 80 ILE A N 1
ATOM 607 C CA . ILE A 1 80 ? 7.391 -0.072 -13.137 1.00 96.19 80 ILE A CA 1
ATOM 608 C C . ILE A 1 80 ? 6.564 -1.266 -13.647 1.00 96.19 80 ILE A C 1
ATOM 610 O O . ILE A 1 80 ? 5.399 -1.396 -13.261 1.00 96.19 80 ILE A O 1
ATOM 614 N N . PRO A 1 81 ? 7.133 -2.150 -14.492 1.00 96.81 81 PRO A N 1
ATOM 615 C CA . PRO A 1 81 ? 6.454 -3.356 -14.938 1.00 96.81 81 PRO A CA 1
ATOM 616 C C . PRO A 1 81 ? 6.043 -4.241 -13.761 1.00 96.81 81 PRO A C 1
ATOM 618 O O . PRO A 1 81 ? 6.868 -4.636 -12.937 1.00 96.81 81 PRO A O 1
ATOM 621 N N . VAL A 1 82 ? 4.757 -4.567 -13.721 1.00 97.25 82 VAL A N 1
ATOM 622 C CA . VAL A 1 82 ? 4.178 -5.571 -12.835 1.00 97.25 82 VAL A CA 1
ATOM 623 C C . VAL A 1 82 ? 3.196 -6.399 -13.649 1.00 97.25 82 VAL A C 1
ATOM 625 O O . VAL A 1 82 ? 2.445 -5.857 -14.464 1.00 97.25 82 VAL A O 1
ATOM 628 N N . SER A 1 83 ? 3.210 -7.710 -13.461 1.00 97.31 83 SER A N 1
ATOM 629 C CA . SER A 1 83 ? 2.315 -8.620 -14.163 1.00 97.31 83 SER A CA 1
ATOM 630 C C . SER A 1 83 ? 1.743 -9.675 -13.218 1.00 97.31 83 SER A C 1
ATOM 632 O O . SER A 1 83 ? 2.207 -9.854 -12.089 1.00 97.31 83 SER A O 1
ATOM 634 N N . ARG A 1 84 ? 0.677 -10.327 -13.678 1.00 97.19 84 ARG A N 1
ATOM 635 C CA . ARG A 1 84 ? 0.007 -11.429 -12.995 1.00 97.19 84 ARG A CA 1
ATOM 636 C C . ARG A 1 84 ? -0.342 -12.495 -14.017 1.00 97.19 84 ARG A C 1
ATOM 638 O O . ARG A 1 84 ? -0.944 -12.174 -15.041 1.00 97.19 84 ARG A O 1
ATOM 645 N N . ASP A 1 85 ? -0.075 -13.745 -13.680 1.00 95.06 85 ASP A N 1
ATOM 646 C CA . ASP A 1 85 ? -0.543 -14.907 -14.426 1.00 95.06 85 ASP A CA 1
ATOM 647 C C . ASP A 1 85 ? -1.200 -15.942 -13.490 1.00 95.06 85 ASP A C 1
ATO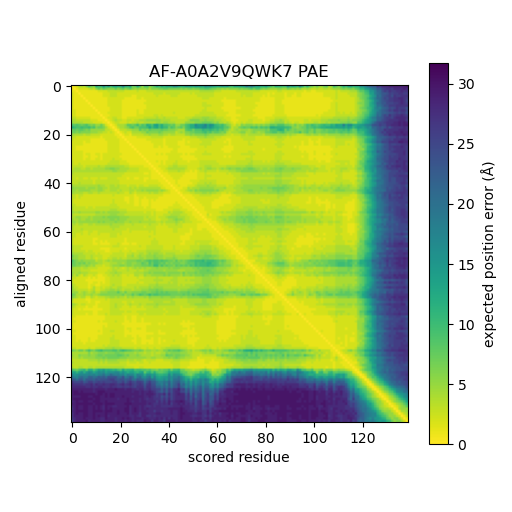M 649 O O . ASP A 1 85 ? -1.700 -15.603 -12.409 1.00 95.06 85 ASP A O 1
ATOM 653 N N . SER A 1 86 ? -1.298 -17.194 -13.943 1.00 94.50 86 SER A N 1
ATOM 654 C CA . SER A 1 86 ? -1.845 -18.300 -13.152 1.00 94.50 86 SER A CA 1
ATOM 655 C C . SER A 1 86 ? -0.916 -18.791 -12.041 1.00 94.50 86 SER A C 1
ATOM 657 O O . SER A 1 86 ? -1.395 -19.447 -11.118 1.00 94.50 86 SER A O 1
ATOM 659 N N . GLU A 1 87 ? 0.383 -18.519 -12.139 1.00 93.81 87 GLU A N 1
ATOM 660 C CA . GLU A 1 87 ? 1.408 -18.990 -11.208 1.00 93.81 87 GLU A CA 1
ATOM 661 C C . GLU A 1 87 ? 1.715 -17.949 -10.129 1.00 93.81 87 GLU A C 1
ATOM 663 O O . GLU A 1 87 ? 1.989 -18.317 -8.984 1.00 93.81 87 GLU A O 1
ATOM 668 N N . GLY A 1 88 ? 1.600 -16.655 -10.438 1.00 95.44 88 GLY A N 1
ATOM 669 C CA . GLY A 1 88 ? 1.811 -15.622 -9.433 1.00 95.44 88 GLY A CA 1
ATOM 670 C C . GLY A 1 88 ? 1.839 -14.187 -9.943 1.00 95.44 88 GLY A C 1
ATOM 671 O O . GLY A 1 88 ? 1.210 -13.825 -10.938 1.00 95.44 88 GLY A O 1
ATOM 672 N N . LEU A 1 89 ? 2.532 -13.352 -9.166 1.00 97.56 89 LEU A N 1
ATOM 673 C CA . LEU A 1 89 ? 2.841 -11.963 -9.488 1.00 97.56 89 LEU A CA 1
ATOM 674 C C . LEU A 1 89 ? 4.327 -11.847 -9.818 1.00 97.56 89 LEU A C 1
ATOM 676 O O . LEU A 1 89 ? 5.158 -12.436 -9.127 1.00 97.56 89 LEU A O 1
ATOM 680 N N . GLU A 1 90 ? 4.650 -11.021 -10.804 1.00 97.25 90 GLU A N 1
ATOM 681 C CA . GLU A 1 90 ? 6.024 -10.674 -11.165 1.00 97.25 90 GLU A CA 1
ATOM 682 C C . GLU A 1 90 ? 6.197 -9.150 -11.145 1.00 97.25 90 GLU A C 1
ATOM 684 O O . GLU A 1 90 ? 5.336 -8.415 -11.631 1.00 97.25 90 GLU A O 1
ATOM 689 N N . GLY A 1 91 ? 7.300 -8.664 -10.570 1.00 95.69 91 GLY A N 1
ATOM 690 C CA . GLY A 1 91 ? 7.628 -7.239 -10.474 1.00 95.69 91 GLY A CA 1
ATOM 691 C C . GLY A 1 91 ? 8.524 -6.924 -9.273 1.00 95.69 91 GLY A C 1
ATOM 692 O O . GLY A 1 91 ? 9.065 -7.823 -8.628 1.00 95.69 91 GLY A O 1
ATOM 693 N N . LEU A 1 92 ? 8.660 -5.637 -8.933 1.00 95.81 92 LEU A N 1
ATOM 694 C CA . LEU A 1 92 ? 9.322 -5.212 -7.693 1.00 95.81 92 LEU A CA 1
ATOM 695 C C . LEU A 1 92 ? 8.366 -5.352 -6.499 1.00 95.81 92 LEU A C 1
ATOM 697 O O . LEU A 1 92 ? 7.666 -4.408 -6.125 1.00 95.81 92 LEU A O 1
ATOM 701 N N . LEU A 1 93 ? 8.310 -6.565 -5.948 1.00 97.06 93 LEU A N 1
ATOM 702 C CA . LEU A 1 93 ? 7.321 -6.968 -4.945 1.00 97.06 93 LEU A CA 1
ATOM 703 C C . LEU A 1 93 ? 7.767 -6.766 -3.485 1.00 97.06 93 LEU A C 1
ATOM 705 O O . LEU A 1 93 ? 6.902 -6.657 -2.618 1.00 97.06 93 LEU A O 1
ATOM 709 N N . ASP A 1 94 ? 9.071 -6.680 -3.214 1.00 96.31 94 ASP A N 1
ATOM 710 C CA . ASP A 1 94 ? 9.631 -6.384 -1.884 1.00 96.31 94 ASP A CA 1
ATOM 711 C C . ASP A 1 94 ? 9.786 -4.855 -1.694 1.00 96.31 94 ASP A C 1
ATOM 713 O O . ASP A 1 94 ? 10.552 -4.237 -2.435 1.00 96.31 94 ASP A O 1
ATOM 717 N N . ASP A 1 95 ? 9.057 -4.176 -0.797 1.00 96.62 95 ASP A N 1
ATOM 718 C CA . ASP A 1 95 ? 7.943 -4.656 0.058 1.00 96.62 95 ASP A CA 1
ATOM 719 C C . ASP A 1 95 ? 6.577 -4.090 -0.370 1.00 96.62 95 ASP A C 1
ATOM 721 O O . ASP A 1 95 ? 5.672 -3.828 0.426 1.00 96.62 95 ASP A O 1
ATOM 725 N N . ALA A 1 96 ? 6.378 -3.934 -1.682 1.00 97.69 96 ALA A N 1
ATOM 726 C CA . ALA A 1 96 ? 5.075 -3.583 -2.249 1.00 97.69 96 ALA A CA 1
ATOM 727 C C . ALA A 1 96 ? 3.955 -4.548 -1.811 1.00 97.69 96 ALA A C 1
ATOM 729 O O . ALA A 1 96 ? 2.806 -4.125 -1.653 1.00 97.69 96 ALA A O 1
ATOM 730 N N . VAL A 1 97 ? 4.284 -5.824 -1.578 1.00 98.31 97 VAL A N 1
ATOM 731 C CA . VAL A 1 97 ? 3.355 -6.819 -1.028 1.00 98.31 97 VAL A CA 1
ATOM 732 C C . VAL A 1 97 ? 2.929 -6.453 0.394 1.00 98.31 97 VAL A C 1
ATOM 734 O O . VAL A 1 97 ? 1.724 -6.396 0.656 1.00 98.31 97 VAL A O 1
ATOM 737 N N . GLY A 1 98 ? 3.869 -6.164 1.300 1.00 98.25 98 GLY A N 1
ATOM 738 C CA . GLY A 1 98 ? 3.566 -5.756 2.672 1.00 98.25 98 GLY A CA 1
ATOM 739 C C . GLY A 1 98 ? 2.727 -4.482 2.727 1.00 98.25 98 GLY A C 1
ATOM 740 O O . GLY A 1 98 ? 1.722 -4.434 3.446 1.00 98.25 98 GLY A O 1
ATOM 741 N N . VAL A 1 99 ? 3.055 -3.485 1.897 1.00 98.12 99 VAL A N 1
ATOM 742 C CA . VAL A 1 99 ? 2.265 -2.247 1.784 1.00 98.12 99 VAL A CA 1
ATOM 743 C C . VAL A 1 99 ? 0.844 -2.545 1.294 1.00 98.12 99 VAL A C 1
ATOM 745 O O . VAL A 1 99 ? -0.130 -2.116 1.922 1.00 98.12 99 VAL A O 1
ATOM 748 N N . GLY A 1 100 ? 0.701 -3.316 0.211 1.00 98.19 100 GLY A N 1
ATOM 749 C CA . GLY A 1 100 ? -0.600 -3.678 -0.354 1.00 98.19 100 GLY A CA 1
ATOM 750 C C . GLY A 1 100 ? -1.479 -4.457 0.630 1.00 98.19 100 GLY A C 1
ATOM 751 O O . GLY A 1 100 ? -2.663 -4.148 0.787 1.00 98.19 100 GLY A O 1
ATOM 752 N N . ILE A 1 101 ? -0.898 -5.409 1.367 1.00 98.12 101 ILE A N 1
ATOM 753 C CA . ILE A 1 101 ? -1.591 -6.151 2.431 1.00 98.12 101 ILE A CA 1
ATOM 754 C C . ILE A 1 101 ? -2.011 -5.212 3.567 1.00 98.12 101 ILE A C 1
ATOM 756 O O . ILE A 1 101 ? -3.154 -5.287 4.019 1.00 98.12 101 ILE A O 1
ATOM 760 N N . GLY A 1 102 ? -1.139 -4.302 4.012 1.00 97.56 102 GLY A N 1
ATOM 761 C CA . GLY A 1 102 ? -1.458 -3.327 5.058 1.00 97.56 102 GLY A CA 1
ATOM 762 C C . GLY A 1 102 ? -2.659 -2.447 4.697 1.00 97.56 102 GLY A C 1
ATOM 763 O O . GLY A 1 102 ? -3.590 -2.297 5.495 1.00 97.56 102 GLY A O 1
ATOM 764 N N . LEU A 1 103 ? -2.692 -1.934 3.464 1.00 97.25 103 LEU A N 1
ATOM 765 C CA . LEU A 1 103 ? -3.818 -1.160 2.928 1.00 97.25 103 LEU A CA 1
ATOM 766 C C . LEU A 1 103 ? -5.087 -2.013 2.784 1.00 97.25 103 LEU A C 1
ATOM 768 O O . LEU A 1 103 ? -6.188 -1.553 3.086 1.00 97.25 103 LEU A O 1
ATOM 772 N N . GLY A 1 104 ? -4.951 -3.273 2.377 1.00 96.69 104 GLY A N 1
ATOM 773 C CA . GLY A 1 104 ? -6.067 -4.211 2.283 1.00 96.69 104 GLY A CA 1
ATOM 774 C C . GLY A 1 104 ? -6.705 -4.507 3.639 1.00 96.69 104 GLY A C 1
ATOM 775 O O . GLY A 1 104 ? -7.925 -4.426 3.795 1.00 96.69 104 GLY A O 1
ATOM 776 N N . LEU A 1 105 ? -5.881 -4.786 4.651 1.00 96.12 105 LEU A N 1
ATOM 777 C CA . LEU A 1 105 ? -6.331 -5.008 6.024 1.00 96.12 105 LEU A CA 1
ATOM 778 C C . LEU A 1 105 ? -6.980 -3.755 6.612 1.00 96.12 105 LEU A C 1
ATOM 780 O O . LEU A 1 105 ? -7.989 -3.869 7.3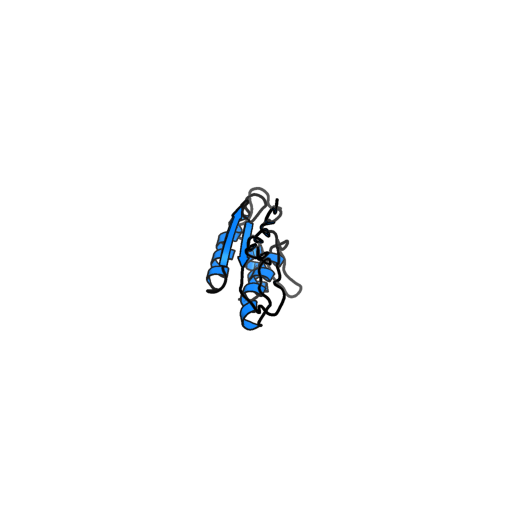05 1.00 96.12 105 LEU A O 1
ATOM 784 N N . MET A 1 106 ? -6.452 -2.566 6.303 1.00 95.44 106 MET A N 1
ATOM 785 C CA . MET A 1 106 ? -7.083 -1.294 6.652 1.00 95.44 106 MET A CA 1
ATOM 786 C C . MET A 1 106 ? -8.522 -1.239 6.112 1.00 95.44 106 MET A C 1
ATOM 788 O O . MET A 1 106 ? -9.450 -1.044 6.900 1.00 95.44 106 MET A O 1
ATOM 792 N N . LEU A 1 107 ? -8.723 -1.497 4.813 1.00 94.88 107 LEU A N 1
ATOM 793 C CA . LEU A 1 107 ? -10.044 -1.487 4.166 1.00 94.88 107 LEU A CA 1
ATOM 794 C C . LEU A 1 107 ? -11.003 -2.544 4.744 1.00 94.88 107 LEU A C 1
ATOM 796 O O . LEU A 1 107 ? -12.189 -2.269 4.938 1.00 94.88 107 LEU A O 1
ATOM 800 N N . GLU A 1 108 ? -10.505 -3.743 5.051 1.00 94.50 108 GLU A N 1
ATOM 801 C CA . GLU A 1 108 ? -11.319 -4.844 5.585 1.00 94.50 108 GLU A CA 1
ATOM 802 C C . GLU A 1 108 ? -11.612 -4.727 7.089 1.00 94.50 108 GLU A C 1
ATOM 804 O O . GLU A 1 108 ? -12.605 -5.283 7.568 1.00 94.50 108 GLU A O 1
ATOM 809 N N . SER A 1 109 ? -10.796 -3.979 7.838 1.00 93.25 109 SER A N 1
ATOM 810 C CA . SER A 1 109 ? -10.855 -3.918 9.306 1.00 93.25 109 SER A CA 1
ATOM 811 C C . SER A 1 109 ? -12.236 -3.569 9.863 1.00 93.25 109 SER A C 1
ATOM 813 O O . SER A 1 109 ? -12.666 -4.141 10.868 1.00 93.25 109 SER A O 1
ATOM 815 N N . GLN A 1 110 ? -12.965 -2.685 9.180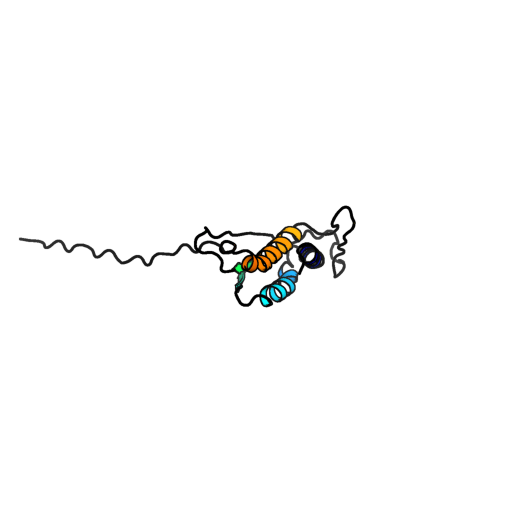 1.00 79.69 110 GLN A N 1
ATOM 816 C CA . GLN A 1 110 ? -14.313 -2.278 9.579 1.00 79.69 110 GLN A CA 1
ATOM 817 C C . GLN A 1 110 ? -15.359 -3.344 9.317 1.00 79.69 110 GLN A C 1
ATOM 819 O O . GLN A 1 110 ? -16.263 -3.540 10.125 1.00 79.69 110 GLN A O 1
ATOM 824 N N . ARG A 1 111 ? -15.230 -4.060 8.201 1.00 87.69 111 ARG A N 1
ATOM 825 C CA . ARG A 1 111 ? -16.192 -5.096 7.815 1.00 87.69 111 ARG A CA 1
ATOM 826 C C . ARG A 1 111 ? -16.127 -6.297 8.750 1.00 87.69 111 ARG A C 1
ATOM 828 O O . ARG A 1 111 ? -17.108 -7.016 8.890 1.00 87.69 111 ARG A O 1
ATOM 835 N N . ARG A 1 112 ? -14.970 -6.514 9.381 1.00 90.44 112 ARG A N 1
ATOM 836 C CA . ARG A 1 112 ? -14.654 -7.740 10.124 1.00 90.44 112 ARG A CA 1
ATOM 837 C C . ARG A 1 112 ? -14.393 -7.529 11.618 1.00 90.44 112 AR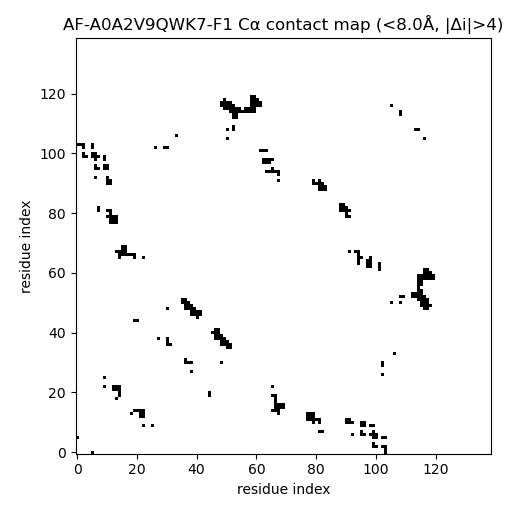G A C 1
ATOM 839 O O . ARG A 1 112 ? -13.924 -8.452 12.276 1.00 90.44 112 ARG A O 1
ATOM 846 N N . ASN A 1 113 ? -14.715 -6.353 12.165 1.00 90.38 113 ASN A N 1
ATOM 847 C CA . ASN A 1 113 ? -14.573 -6.034 13.595 1.00 90.38 113 ASN A CA 1
ATOM 848 C C . ASN A 1 113 ? -13.161 -6.325 14.154 1.00 90.38 113 ASN A C 1
ATOM 850 O O . ASN A 1 113 ? -12.999 -6.938 15.213 1.00 90.38 113 ASN A O 1
ATOM 854 N N . PHE A 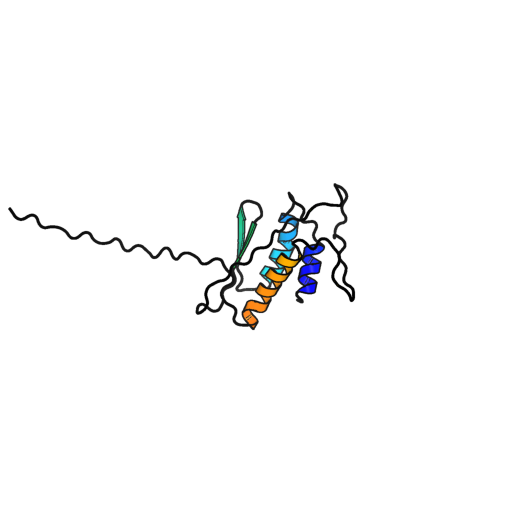1 114 ? -12.132 -5.910 13.417 1.00 95.12 114 PHE A N 1
ATOM 855 C CA . PHE A 1 114 ? -10.733 -6.124 13.793 1.00 95.12 114 PHE A CA 1
ATOM 856 C C . PHE A 1 114 ? -10.348 -5.400 15.093 1.00 95.12 114 PHE A C 1
ATOM 858 O O . PHE A 1 114 ? -11.018 -4.438 15.488 1.00 95.12 114 PHE A O 1
ATOM 865 N N . PRO A 1 115 ? -9.250 -5.811 15.761 1.00 95.88 115 PRO A N 1
ATOM 866 C CA . PRO A 1 115 ? -8.607 -4.966 16.764 1.00 95.88 115 PRO A CA 1
ATOM 867 C C . PRO A 1 115 ? -8.210 -3.607 16.162 1.00 95.88 115 PRO A C 1
ATOM 869 O O . PRO A 1 115 ? -8.106 -3.476 14.940 1.00 95.88 115 PRO A O 1
ATOM 872 N N . PRO A 1 116 ? -7.961 -2.578 16.989 1.00 96.19 116 PRO A N 1
ATOM 873 C CA . PRO A 1 116 ? -7.448 -1.311 16.490 1.00 96.19 116 PRO A CA 1
ATOM 874 C C . PRO A 1 116 ? -6.129 -1.526 15.735 1.00 96.19 116 PRO A C 1
ATOM 876 O O . PRO A 1 116 ? -5.204 -2.132 16.279 1.00 96.19 116 PRO A O 1
ATOM 879 N N . LEU A 1 117 ? -6.039 -1.001 14.512 1.00 95.31 117 LEU A N 1
ATOM 880 C CA . LEU A 1 117 ? -4.813 -1.005 13.713 1.00 95.31 117 LEU A CA 1
ATOM 881 C C . LEU A 1 117 ? -4.066 0.293 13.994 1.00 95.31 117 LEU A C 1
ATOM 883 O O . LEU A 1 117 ? -4.303 1.319 13.360 1.00 95.31 117 LEU A O 1
ATOM 887 N N . GLN A 1 118 ? -3.261 0.275 15.044 1.00 87.44 118 GLN A N 1
ATOM 888 C CA . GLN A 1 118 ? -2.492 1.417 15.517 1.00 87.44 118 GLN A CA 1
ATOM 889 C C . GLN A 1 118 ? -1.490 0.937 16.562 1.00 87.44 118 GLN A C 1
ATOM 891 O O . GLN A 1 118 ? -1.754 -0.010 17.301 1.00 87.44 118 GLN A O 1
ATOM 896 N N . HIS A 1 119 ? -0.376 1.647 16.713 1.00 68.88 119 HIS A N 1
ATOM 897 C CA . HIS A 1 119 ? 0.482 1.424 17.869 1.00 68.88 119 HIS A CA 1
ATOM 898 C C . HIS A 1 119 ? -0.303 1.741 19.160 1.00 68.88 119 HIS A C 1
ATOM 900 O O . HIS A 1 119 ? -0.972 2.786 19.217 1.00 68.88 119 HIS A O 1
ATOM 906 N N . PRO A 1 120 ? -0.246 0.896 20.212 1.00 58.53 120 PRO A N 1
ATOM 907 C CA . PRO A 1 120 ? -0.817 1.242 21.505 1.00 58.53 120 PRO A CA 1
ATOM 908 C C . PRO A 1 120 ? -0.231 2.578 21.946 1.00 58.53 120 PRO A C 1
ATOM 910 O O . PRO A 1 120 ? 0.978 2.714 22.133 1.00 58.53 120 PRO A O 1
ATOM 913 N N . ARG A 1 121 ? -1.075 3.596 22.128 1.00 56.25 121 ARG A N 1
ATOM 914 C CA . ARG A 1 121 ? -0.628 4.722 22.939 1.00 56.25 121 ARG A CA 1
ATOM 915 C C . ARG A 1 121 ? -0.411 4.135 24.323 1.00 56.25 121 ARG A C 1
ATOM 917 O O . ARG A 1 121 ? -1.361 3.620 24.913 1.00 56.25 121 ARG A O 1
ATOM 924 N N . HIS A 1 122 ? 0.800 4.242 24.862 1.00 46.16 122 HIS A N 1
ATOM 925 C CA . HIS A 1 122 ? 0.916 4.291 26.307 1.00 46.16 122 HIS A CA 1
ATOM 926 C C . HIS A 1 122 ? -0.004 5.432 26.731 1.00 46.16 122 HIS A C 1
ATOM 928 O O . HIS A 1 122 ? 0.287 6.605 26.487 1.00 46.16 122 HIS A O 1
ATOM 934 N N . HIS A 1 123 ? -1.160 5.104 27.306 1.00 44.56 123 HIS A N 1
ATOM 935 C CA . HIS A 1 123 ? -1.827 6.051 28.167 1.00 44.56 123 HIS A CA 1
ATOM 936 C C . HIS A 1 123 ? -0.780 6.386 29.225 1.00 44.56 123 HIS A C 1
ATOM 938 O O . HIS A 1 123 ? -0.566 5.619 30.160 1.00 44.56 123 HIS A O 1
ATOM 944 N N . ARG A 1 124 ? -0.098 7.529 29.070 1.00 41.69 124 ARG A N 1
ATOM 945 C CA . ARG A 1 124 ? 0.370 8.265 30.233 1.00 41.69 124 ARG A CA 1
ATOM 946 C C . ARG A 1 124 ? -0.907 8.531 31.008 1.00 41.69 124 ARG A C 1
ATOM 948 O O . ARG A 1 124 ? -1.642 9.471 30.707 1.00 41.69 124 ARG A O 1
ATOM 955 N N . GLY A 1 125 ? -1.229 7.622 31.927 1.00 40.41 125 GLY A N 1
ATOM 956 C CA . GLY A 1 125 ? -2.163 7.914 32.989 1.00 40.41 125 GLY A CA 1
ATOM 957 C C . GLY A 1 125 ? -1.741 9.270 33.519 1.00 40.41 125 GLY A C 1
ATOM 958 O O . GLY A 1 125 ? -0.551 9.507 33.741 1.00 40.41 125 GLY A O 1
ATOM 959 N N . LYS A 1 126 ? -2.693 10.195 33.613 1.00 41.47 126 LYS A N 1
ATOM 960 C CA . LYS A 1 126 ? -2.487 11.409 34.388 1.00 41.47 126 LYS A CA 1
ATOM 961 C C . LYS A 1 126 ? -1.959 10.930 35.737 1.00 41.47 126 LYS A C 1
ATOM 963 O O . LYS A 1 126 ? -2.711 10.316 36.490 1.00 41.47 126 LYS A O 1
ATOM 968 N N . HIS A 1 127 ? -0.668 11.117 36.000 1.00 45.56 127 HIS A N 1
ATOM 969 C CA . HIS A 1 127 ? -0.144 10.974 37.343 1.00 45.56 127 HIS A CA 1
ATOM 970 C C . HIS A 1 127 ? -0.929 11.991 38.164 1.00 45.56 127 HIS A C 1
ATOM 972 O O . HIS A 1 127 ? -0.695 13.193 38.060 1.00 45.56 127 HIS A O 1
ATOM 978 N N . GLN A 1 128 ? -1.923 11.518 38.917 1.00 45.28 128 GLN A N 1
ATOM 979 C CA . GLN A 1 128 ? -2.423 12.281 40.043 1.00 45.28 128 GLN A CA 1
ATOM 980 C C . GLN A 1 128 ? -1.201 12.553 40.925 1.00 45.28 128 GLN A C 1
ATOM 982 O O . GLN A 1 128 ? -0.492 11.596 41.268 1.00 45.28 128 GLN A O 1
ATOM 987 N N . PRO A 1 129 ? -0.890 13.816 41.252 1.00 44.16 129 PRO A N 1
ATOM 988 C CA . PRO A 1 129 ? 0.148 14.085 42.225 1.00 44.16 129 PRO A CA 1
ATOM 989 C C . PRO A 1 129 ? -0.274 13.402 43.525 1.00 44.16 129 PRO A C 1
ATOM 991 O O . PRO A 1 129 ? -1.333 13.697 44.077 1.00 44.16 129 PRO A O 1
ATOM 994 N N . ARG A 1 130 ? 0.534 12.444 43.991 1.00 48.28 130 ARG A N 1
ATOM 995 C CA . ARG A 1 130 ? 0.398 11.903 45.342 1.00 48.28 130 ARG A CA 1
ATOM 996 C C . ARG A 1 130 ? 0.581 13.081 46.295 1.00 48.28 130 ARG A C 1
ATOM 998 O O . ARG A 1 130 ? 1.687 13.606 46.412 1.00 48.28 130 ARG A O 1
ATOM 1005 N N . SER A 1 131 ? -0.499 13.512 46.937 1.00 52.44 131 SER A N 1
ATOM 1006 C CA . SER A 1 131 ? -0.435 14.435 48.064 1.00 52.44 131 SER A CA 1
ATOM 1007 C C . SER A 1 131 ? 0.488 13.825 49.117 1.00 52.44 131 SER A C 1
ATOM 1009 O O . SER A 1 131 ? 0.225 12.727 49.614 1.00 52.44 131 SER A O 1
ATOM 1011 N N . ARG A 1 132 ? 1.602 14.502 49.415 1.00 46.44 132 ARG A N 1
ATOM 1012 C CA . ARG A 1 132 ? 2.462 14.143 50.547 1.00 46.44 132 ARG A CA 1
ATOM 1013 C C . ARG A 1 132 ? 1.637 14.259 51.836 1.00 46.44 132 ARG A C 1
ATOM 1015 O O . ARG A 1 132 ? 0.931 15.255 51.981 1.00 46.44 132 ARG A O 1
ATOM 1022 N N . PRO A 1 133 ? 1.725 13.299 52.770 1.00 48.41 133 PRO A N 1
ATOM 1023 C CA . PRO A 1 133 ? 1.177 13.495 54.097 1.00 48.41 133 PRO A CA 1
ATOM 1024 C C . PRO A 1 133 ? 2.023 14.543 54.822 1.00 48.41 133 PRO A C 1
ATOM 1026 O O . PRO A 1 133 ? 3.243 14.413 54.925 1.00 48.41 133 PRO A O 1
ATOM 1029 N N . THR A 1 134 ? 1.367 15.597 55.291 1.00 51.56 134 THR A N 1
ATOM 1030 C CA . THR A 1 134 ? 1.930 16.593 56.198 1.00 51.56 134 THR A CA 1
ATOM 1031 C C . THR A 1 134 ? 2.188 15.905 57.535 1.00 51.56 134 THR A C 1
ATOM 1033 O O . THR A 1 134 ? 1.249 15.583 58.260 1.00 51.56 134 THR A O 1
ATOM 1036 N N . THR A 1 135 ? 3.446 15.638 57.872 1.00 54.53 135 THR A N 1
ATOM 1037 C CA . THR A 1 135 ? 3.816 15.325 59.253 1.00 54.53 135 THR A CA 1
ATOM 1038 C C . THR A 1 135 ? 3.711 16.613 60.057 1.00 54.53 135 THR A C 1
ATOM 1040 O O . THR A 1 135 ? 4.503 17.534 59.863 1.00 54.53 135 THR A O 1
ATOM 1043 N N . ALA A 1 136 ? 2.700 16.685 60.920 1.00 49.66 136 ALA A N 1
ATOM 1044 C CA . ALA A 1 136 ? 2.656 17.646 62.007 1.00 49.66 136 ALA A CA 1
ATOM 1045 C C . ALA A 1 136 ? 3.845 17.357 62.934 1.00 49.66 136 ALA A C 1
ATOM 1047 O O . ALA A 1 136 ? 3.950 16.261 63.481 1.00 49.66 136 ALA A O 1
ATOM 1048 N N . ALA A 1 137 ? 4.757 18.318 63.055 1.00 48.06 137 ALA A N 1
ATOM 1049 C CA . ALA A 1 137 ? 5.743 18.324 64.121 1.00 48.06 137 ALA A CA 1
ATOM 1050 C C . ALA A 1 137 ? 5.043 18.842 65.382 1.00 48.06 137 ALA A C 1
ATOM 1052 O O . ALA A 1 137 ? 4.609 19.993 65.433 1.00 48.06 137 ALA A O 1
ATOM 1053 N N . THR A 1 138 ? 4.859 17.951 66.346 1.00 50.88 138 THR A N 1
ATOM 1054 C CA . THR A 1 138 ? 4.671 18.287 67.756 1.00 50.88 138 THR A CA 1
ATOM 1055 C C . THR A 1 138 ? 6.034 18.526 68.401 1.00 50.88 138 THR A C 1
ATOM 1057 O O . THR A 1 138 ? 6.966 17.777 68.105 1.00 50.88 138 THR A O 1
ATOM 1060 N N . GLU A 1 139 ? 6.035 19.499 69.319 1.00 46.25 139 GLU A N 1
ATOM 1061 C CA . GLU A 1 139 ? 7.090 19.974 70.241 1.00 46.25 139 GLU A CA 1
ATOM 1062 C C . GLU A 1 139 ? 7.908 21.190 69.787 1.00 46.25 139 GLU A C 1
ATOM 1064 O O . GLU A 1 139 ? 8.700 21.099 68.824 1.00 46.25 139 GLU A O 1
#

Radius of gyration: 21.88 Å; Cα contacts (8 Å, |Δi|>4): 190; chains: 1; bounding box: 36×39×87 Å

Mean predicted aligned error: 8.26 Å

Nearest PDB structures (foldseek):
  8f8o-assembly1_A  TM=7.212E-01  e=4.714E-03  Acinetobacter baumannii ATCC 17978
  4h2k-assembly1_A  TM=6.360E-01  e=6.516E-03  Haemophilus influenzae Rd KW20
  4h2k-assembly2_B  TM=6.556E-01  e=1.245E-02  Haemophilus influenzae Rd KW20
  4op4-assembly2_B  TM=6.971E-01  e=2.538E-02  Vibrio cholerae O1 biovar El Tor str. N16961
  5vo3-assembly1_A-2  TM=6.386E-01  e=1.417E-02  Haemophilus influenzae